Protein AF-A0AAP2UII9-F1 (afdb_monomer)

pLDDT: mean 87.66, std 12.67, range [49.91, 97.94]

Foldseek 3Di:
DVVVVVVVVVVVVVVVVVVVVVVVVVPPPPPPDDDLQFWWWKDFDDKFQDACVLCVVPVVRNRAIDTFMDTNNATDADLARPDDDDHTDTDGHDDDPPQPQLVVLQQQAARHPNPDDCNDPPHQVCVVPPVPGPDDSSSVSNVCSRLSSNCSRPVRNSSPPD

Sequence (162 aa):
MKNKLSKLYKIFLAVGMVFSMCFNTLGMSVVNAYDPSVPKEFTRVKNIKYPEWWGRKIPSIASWSTYSCKYDGKWAFCLEAEKKTPASGKYPAQVIENNENVRKLLYYGFGGPAAYGEFAADADLKTAICPDDPLTNDDIKYLLTHIFLSGAYSGQWKGFDE

Solvent-accessible surface area (backbone atoms only — not comparable to full-atom values): 9507 Å² total; per-residue (Å²): 114,71,73,59,56,56,53,50,50,54,50,53,51,53,50,50,53,56,50,55,62,66,54,60,69,79,63,68,69,78,79,75,71,85,61,42,79,60,58,38,50,32,40,70,73,45,82,42,67,56,58,68,69,54,20,71,77,40,66,91,48,52,86,40,64,49,64,45,32,27,44,70,88,36,75,42,71,59,45,49,73,90,54,81,79,79,75,66,46,70,47,56,57,75,89,70,81,93,48,67,64,45,52,49,46,55,33,31,20,49,82,20,92,55,32,41,70,71,34,20,93,85,43,67,49,26,69,76,74,42,62,91,45,93,63,48,49,65,53,50,34,43,49,53,38,30,29,52,35,3,28,65,68,64,66,40,34,79,92,76,77,125

Structure (mmCIF, N/CA/C/O backbone):
data_AF-A0AAP2UII9-F1
#
_entry.id   AF-A0AAP2UII9-F1
#
loop_
_atom_site.group_PDB
_atom_site.id
_atom_site.type_symbol
_atom_site.label_atom_id
_atom_site.label_alt_id
_atom_site.label_comp_id
_atom_site.label_asym_id
_atom_site.label_entity_id
_atom_site.label_seq_id
_atom_site.pdbx_PDB_ins_code
_atom_site.Cartn_x
_atom_site.Cartn_y
_atom_site.Cartn_z
_atom_site.occupancy
_atom_site.B_iso_or_equiv
_atom_site.auth_seq_id
_atom_site.auth_comp_id
_atom_site.auth_asym_id
_atom_site.auth_atom_id
_atom_site.pdbx_PDB_model_num
ATOM 1 N N . MET A 1 1 ? -1.254 -36.176 61.502 1.00 54.97 1 MET A N 1
ATOM 2 C CA . MET A 1 1 ? -1.176 -34.730 61.159 1.00 54.97 1 MET A CA 1
ATOM 3 C C . MET A 1 1 ? -0.914 -34.445 59.674 1.00 54.97 1 MET A C 1
ATOM 5 O O . MET A 1 1 ? -1.564 -33.553 59.144 1.00 54.97 1 MET A O 1
ATOM 9 N N . LYS A 1 2 ? -0.063 -35.212 58.970 1.00 55.62 2 LYS A N 1
ATOM 10 C CA . LYS A 1 2 ? 0.297 -34.989 57.548 1.00 55.62 2 LYS A CA 1
ATOM 11 C C . LYS A 1 2 ? -0.896 -34.939 56.559 1.00 55.62 2 LYS A C 1
ATOM 13 O O . LYS A 1 2 ? -0.924 -34.069 55.698 1.00 55.62 2 LYS A O 1
ATOM 18 N N . ASN A 1 3 ? -1.926 -35.777 56.741 1.00 62.56 3 ASN A N 1
ATOM 19 C CA . ASN A 1 3 ? -3.106 -35.813 55.849 1.00 62.56 3 ASN A CA 1
ATOM 20 C C . ASN A 1 3 ? -4.077 -34.627 56.001 1.00 62.56 3 ASN A C 1
ATOM 22 O O . ASN A 1 3 ? -4.796 -34.306 55.059 1.00 62.56 3 ASN A O 1
ATOM 26 N N . LYS A 1 4 ? -4.126 -33.973 57.171 1.00 61.44 4 LYS A N 1
ATOM 27 C CA . LYS A 1 4 ? -4.960 -32.770 57.360 1.00 61.44 4 LYS A CA 1
ATOM 28 C C . LYS A 1 4 ? -4.282 -31.536 56.755 1.00 61.44 4 LYS A C 1
ATOM 30 O O . LYS A 1 4 ? -4.960 -30.716 56.146 1.00 61.44 4 LYS A O 1
ATOM 35 N N . LEU A 1 5 ? -2.952 -31.464 56.851 1.00 68.12 5 LEU A N 1
ATOM 36 C CA . LEU A 1 5 ? -2.138 -30.380 56.295 1.00 68.12 5 LEU A CA 1
ATOM 37 C C . LEU A 1 5 ? -2.186 -30.354 54.756 1.00 68.12 5 LEU A C 1
ATOM 39 O O . LEU A 1 5 ? -2.380 -29.300 54.159 1.00 68.12 5 LEU A O 1
ATOM 43 N N . SER A 1 6 ? -2.097 -31.523 54.110 1.00 70.44 6 SER A N 1
ATOM 44 C CA . SER A 1 6 ? -2.194 -31.633 52.646 1.00 70.44 6 SER A CA 1
ATOM 45 C C . SER A 1 6 ? -3.594 -31.311 52.113 1.00 70.44 6 SER A C 1
ATOM 47 O O . SER A 1 6 ? -3.729 -30.776 51.014 1.00 70.44 6 SER A O 1
ATOM 49 N N . LYS A 1 7 ? -4.645 -31.596 52.894 1.00 73.94 7 LYS A N 1
ATOM 50 C CA . LYS A 1 7 ? -6.029 -31.235 52.555 1.00 73.94 7 LYS A CA 1
ATOM 51 C C . LYS A 1 7 ? -6.260 -29.724 52.671 1.00 73.94 7 LYS A C 1
ATOM 53 O O . LYS A 1 7 ? -6.891 -29.153 51.789 1.00 73.94 7 LYS A O 1
ATOM 58 N N . LEU A 1 8 ? -5.689 -29.081 53.695 1.00 82.62 8 LEU A N 1
ATOM 59 C CA . LEU A 1 8 ? -5.713 -27.622 53.851 1.00 82.62 8 LEU A CA 1
ATOM 60 C C . LEU A 1 8 ? -4.987 -26.908 52.703 1.00 82.62 8 LEU A C 1
ATOM 62 O O . LEU A 1 8 ? -5.520 -25.955 52.147 1.00 82.62 8 LEU A O 1
ATOM 66 N N . TYR A 1 9 ? -3.811 -27.407 52.307 1.00 82.38 9 TYR A N 1
ATOM 67 C CA . TYR A 1 9 ? -3.045 -26.856 51.186 1.00 82.38 9 TYR A CA 1
ATOM 68 C C . TYR A 1 9 ? -3.840 -26.883 49.874 1.00 82.38 9 TYR A C 1
ATOM 70 O O . TYR A 1 9 ? -3.897 -25.879 49.173 1.00 82.38 9 TYR A O 1
ATOM 78 N N . LYS A 1 10 ? -4.527 -27.995 49.571 1.00 82.00 10 LYS A N 1
ATOM 79 C CA . LYS A 1 10 ? -5.374 -28.112 48.370 1.00 82.00 10 LYS A CA 1
ATOM 80 C C . LYS A 1 10 ? -6.533 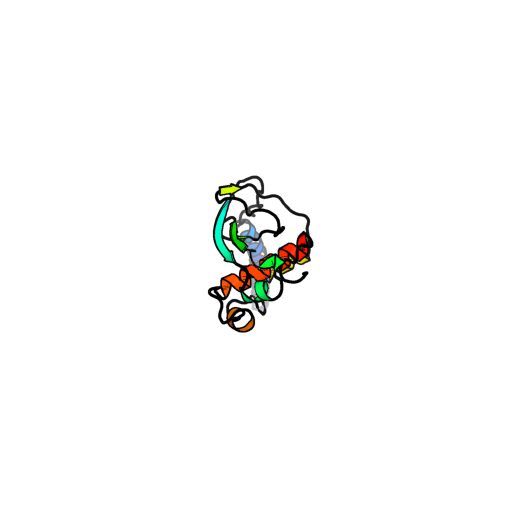-27.111 48.362 1.00 82.00 10 LYS A C 1
ATOM 82 O O . LYS A 1 10 ? -6.837 -26.555 47.313 1.00 82.00 10 LYS A O 1
ATOM 87 N N . ILE A 1 11 ? -7.154 -26.869 49.519 1.00 85.62 11 ILE A N 1
ATOM 88 C CA . ILE A 1 11 ? -8.224 -25.870 49.659 1.00 85.62 11 ILE A CA 1
ATOM 89 C C . ILE A 1 11 ? -7.664 -24.465 49.423 1.00 85.62 11 ILE A C 1
ATOM 91 O O . ILE A 1 11 ? -8.246 -23.696 48.667 1.00 85.62 11 ILE A O 1
ATOM 95 N N . PHE A 1 12 ? -6.508 -24.151 50.009 1.00 84.88 12 PHE A N 1
ATOM 96 C CA . PHE A 1 12 ? -5.867 -22.848 49.839 1.00 84.88 12 PHE A CA 1
ATOM 97 C C . PHE A 1 12 ? -5.478 -22.581 48.377 1.00 84.88 12 PHE A C 1
ATOM 99 O O . PHE A 1 12 ? -5.675 -21.480 47.871 1.00 84.88 12 PHE A O 1
ATOM 106 N N . LEU A 1 13 ? -4.998 -23.609 47.673 1.00 85.44 13 LEU A N 1
ATOM 107 C CA . LEU A 1 13 ? -4.650 -23.542 46.253 1.00 85.44 13 LEU A CA 1
ATOM 108 C C . LEU A 1 13 ? -5.889 -23.302 45.377 1.00 85.44 13 LEU A C 1
ATOM 110 O O . LEU A 1 13 ? -5.864 -22.435 44.508 1.00 85.44 13 LEU A O 1
ATOM 114 N N . ALA A 1 14 ? -6.989 -24.011 45.648 1.00 83.50 14 ALA A N 1
ATOM 115 C CA . ALA A 1 14 ? -8.251 -23.824 44.934 1.00 83.50 14 ALA A CA 1
ATOM 116 C C . ALA A 1 14 ? -8.835 -22.417 45.153 1.00 83.50 14 ALA A C 1
ATOM 118 O O . ALA A 1 14 ? -9.240 -21.764 44.194 1.00 83.50 14 ALA A O 1
ATOM 119 N N . VAL A 1 15 ? -8.816 -21.917 46.393 1.00 83.62 15 VAL A N 1
ATOM 120 C CA . VAL A 1 15 ? -9.261 -20.550 46.710 1.00 83.62 15 VAL A CA 1
ATOM 121 C C . VAL A 1 15 ? -8.354 -19.513 46.045 1.00 83.62 15 VAL A C 1
ATOM 123 O O . VAL A 1 15 ? -8.864 -18.554 45.478 1.00 83.62 15 VAL A O 1
ATOM 126 N N . GLY A 1 16 ? -7.034 -19.725 46.028 1.00 83.00 16 GLY A N 1
ATOM 127 C CA . GLY A 1 16 ? -6.085 -18.848 45.338 1.00 83.00 16 GLY A CA 1
ATOM 128 C C . GLY A 1 16 ? -6.321 -18.764 43.826 1.00 83.00 16 GLY A C 1
ATOM 129 O O . GLY A 1 16 ? -6.258 -17.674 43.263 1.00 83.00 16 GLY A O 1
ATOM 130 N N . MET A 1 17 ? -6.663 -19.881 43.171 1.00 83.31 17 MET A N 1
ATOM 131 C CA . MET A 1 17 ? -7.013 -19.882 41.744 1.00 83.31 17 MET A CA 1
ATOM 132 C C . MET A 1 17 ? -8.315 -19.123 41.460 1.00 83.31 17 MET A C 1
ATOM 134 O O . MET A 1 17 ? -8.361 -18.315 40.535 1.00 83.31 17 MET A O 1
ATOM 138 N N . VAL A 1 18 ? -9.362 -19.338 42.266 1.00 77.75 18 VAL A N 1
ATOM 139 C CA . VAL A 1 18 ? -10.646 -18.629 42.111 1.00 77.75 18 VAL A CA 1
ATOM 140 C C . VAL A 1 18 ? -10.472 -17.134 42.377 1.00 77.75 18 VAL A C 1
ATOM 142 O O . VAL A 1 18 ? -10.959 -16.307 41.611 1.00 77.75 18 VAL A O 1
ATOM 145 N N . PHE A 1 19 ? -9.707 -16.776 43.410 1.00 73.12 19 PHE A N 1
ATOM 146 C CA . PHE A 1 19 ? -9.400 -15.384 43.725 1.00 73.12 19 PHE A CA 1
ATOM 147 C C . PHE A 1 19 ? -8.577 -14.732 42.605 1.00 73.12 19 PHE A C 1
ATOM 149 O O . PHE A 1 19 ? -8.884 -13.615 42.212 1.00 73.12 19 PHE A O 1
ATOM 156 N N . SER A 1 20 ? -7.617 -15.441 41.997 1.00 72.31 20 SER A N 1
ATOM 157 C CA . SER A 1 20 ? -6.851 -14.946 40.841 1.00 72.31 20 SER A CA 1
ATOM 158 C C . SER A 1 20 ? -7.740 -14.597 39.640 1.00 72.31 20 SER A C 1
ATOM 160 O O . SER A 1 20 ? -7.493 -13.588 38.982 1.00 72.31 20 SER A O 1
ATOM 162 N N . MET A 1 21 ? -8.814 -15.354 39.389 1.00 65.06 21 MET A N 1
ATOM 163 C CA . MET A 1 21 ? -9.787 -15.019 38.341 1.00 65.06 21 MET A CA 1
ATOM 164 C C . MET A 1 21 ? -10.578 -13.741 38.661 1.00 65.06 21 MET A C 1
ATOM 166 O O . MET A 1 21 ? -10.843 -12.955 37.753 1.00 65.06 21 MET A O 1
ATOM 170 N N . CYS A 1 22 ? -10.883 -13.486 39.936 1.00 64.56 22 CYS A N 1
ATOM 171 C CA . CYS A 1 22 ? -11.595 -12.286 40.386 1.00 64.56 22 CYS A CA 1
ATOM 172 C C . CYS A 1 22 ? -10.763 -10.988 40.332 1.00 64.56 22 CYS A C 1
ATOM 174 O O . CYS A 1 22 ? -11.350 -9.913 40.399 1.00 64.56 22 CYS A O 1
ATOM 176 N N . PHE A 1 23 ? -9.429 -11.050 40.208 1.00 58.41 23 PHE A N 1
ATOM 177 C CA . PHE A 1 23 ? -8.582 -9.851 40.050 1.00 58.41 23 PHE A CA 1
ATOM 178 C C . PHE A 1 23 ? -8.377 -9.425 38.592 1.00 58.41 23 PHE A C 1
ATOM 180 O O . PHE A 1 23 ? -8.006 -8.277 38.347 1.00 58.41 23 PHE A O 1
ATOM 187 N N . ASN A 1 24 ? -8.675 -10.286 37.612 1.00 55.22 24 ASN A N 1
ATOM 188 C CA . ASN A 1 24 ? -8.589 -9.915 36.193 1.00 55.22 24 ASN A CA 1
ATOM 189 C C . ASN A 1 24 ? -9.662 -8.890 35.772 1.00 55.22 24 ASN A C 1
ATOM 191 O O . ASN A 1 24 ? -9.529 -8.255 34.731 1.00 55.22 24 ASN A O 1
ATOM 195 N N . THR A 1 25 ? -10.703 -8.675 36.581 1.00 51.66 25 THR A N 1
ATOM 196 C CA . THR A 1 25 ? -11.748 -7.662 36.349 1.00 51.66 25 THR A CA 1
ATOM 197 C C . THR A 1 25 ? -11.386 -6.259 36.840 1.00 51.66 25 THR A C 1
ATOM 199 O O . THR A 1 25 ? -12.078 -5.311 36.487 1.00 51.66 25 THR A O 1
ATOM 202 N N . LEU A 1 26 ? -10.306 -6.080 37.613 1.00 51.00 26 LEU A N 1
ATOM 203 C CA . LEU A 1 26 ? -9.837 -4.747 38.039 1.00 51.00 26 LEU A CA 1
ATOM 204 C C . LEU A 1 26 ? -8.903 -4.085 37.016 1.00 51.00 26 LEU A C 1
ATOM 206 O O . LEU A 1 26 ? -8.645 -2.888 37.093 1.00 51.00 26 LEU A O 1
ATOM 210 N N . GLY A 1 27 ? -8.434 -4.859 36.039 1.00 49.91 27 GLY A N 1
ATOM 211 C CA . GLY A 1 27 ? -7.693 -4.391 34.876 1.00 49.91 27 GLY A CA 1
ATOM 212 C C . GLY A 1 27 ? -8.530 -4.508 33.612 1.00 49.91 27 GLY A C 1
ATOM 213 O O . GLY A 1 27 ? -8.037 -5.049 32.628 1.00 49.91 27 GLY A O 1
ATOM 214 N N . MET A 1 28 ? -9.791 -4.048 33.633 1.00 50.09 28 MET A N 1
ATOM 215 C CA . MET A 1 28 ? -10.532 -3.817 32.392 1.00 50.09 28 MET A CA 1
ATOM 216 C C . MET A 1 28 ? -9.719 -2.829 31.553 1.00 50.09 28 MET A C 1
ATOM 218 O O . MET A 1 28 ? -9.819 -1.614 31.718 1.00 50.09 28 MET A O 1
ATOM 222 N N . SER A 1 29 ? -8.885 -3.349 30.656 1.00 52.97 29 SER A N 1
ATOM 223 C CA . SER A 1 29 ? -8.461 -2.609 29.487 1.00 52.97 29 SER A CA 1
ATOM 224 C C . SER A 1 29 ? -9.755 -2.190 28.812 1.00 52.97 29 SER A C 1
ATOM 226 O O . SER A 1 29 ? -10.548 -3.023 28.376 1.00 52.97 29 SER A O 1
ATOM 228 N N . VAL A 1 30 ? -10.025 -0.888 28.833 1.00 51.25 30 VAL A N 1
ATOM 229 C CA . VAL A 1 30 ? -11.122 -0.306 28.074 1.00 51.25 30 VAL A CA 1
ATOM 230 C C . VAL A 1 30 ? -10.922 -0.804 26.649 1.00 51.25 30 VAL A C 1
ATOM 232 O O . VAL A 1 30 ? -9.953 -0.428 25.987 1.00 51.25 30 VAL A O 1
ATOM 235 N N . VAL A 1 31 ? -11.773 -1.728 26.204 1.00 51.62 31 VAL A N 1
ATOM 236 C CA . VAL A 1 31 ? -11.842 -2.121 24.801 1.00 51.62 31 VAL A CA 1
ATOM 237 C C . VAL A 1 31 ? -12.342 -0.878 24.088 1.00 51.62 31 VAL A C 1
ATOM 239 O O . VAL A 1 31 ? -13.539 -0.6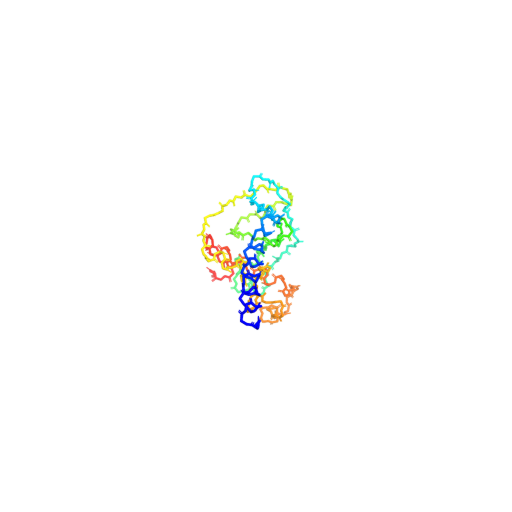10 24.044 1.00 51.62 31 VAL A O 1
ATOM 242 N N . ASN A 1 32 ? -11.404 -0.048 23.633 1.00 59.75 32 ASN A N 1
ATOM 243 C CA . ASN A 1 32 ? -11.709 1.110 22.814 1.00 59.75 32 ASN A CA 1
ATOM 244 C C . ASN A 1 32 ? -12.269 0.561 21.504 1.00 59.75 32 ASN A C 1
ATOM 246 O O . ASN A 1 32 ? -11.521 0.109 20.636 1.00 59.75 32 ASN A O 1
ATOM 250 N N . ALA A 1 33 ? -13.597 0.531 21.401 1.00 59.38 33 ALA A N 1
ATOM 251 C CA . ALA A 1 33 ? -14.263 0.264 20.144 1.00 59.38 33 ALA A CA 1
ATOM 252 C C . ALA A 1 33 ? -13.784 1.323 19.147 1.00 59.38 33 ALA A C 1
ATOM 254 O O . ALA A 1 33 ? -13.763 2.516 19.453 1.00 59.38 33 ALA A O 1
ATOM 255 N N . TYR A 1 34 ? -13.331 0.880 17.978 1.00 76.19 34 TYR A N 1
ATOM 256 C CA . TYR A 1 34 ? -12.931 1.796 16.924 1.00 76.19 34 TYR A CA 1
ATOM 257 C C . TYR A 1 34 ? -14.158 2.610 16.498 1.00 76.19 34 TYR A C 1
ATOM 259 O O . TYR A 1 34 ? -15.095 2.044 15.940 1.00 76.19 34 TYR A O 1
ATOM 267 N N . ASP A 1 35 ? -14.164 3.912 16.794 1.00 82.81 35 ASP A N 1
ATOM 268 C CA . ASP A 1 35 ? -15.222 4.828 16.369 1.00 82.81 35 ASP A CA 1
ATOM 269 C C . ASP A 1 35 ? -14.884 5.383 14.973 1.00 82.81 35 ASP A C 1
ATOM 271 O O . ASP A 1 35 ? -13.975 6.215 14.852 1.00 82.81 35 ASP A O 1
ATOM 275 N N . PRO A 1 36 ? -15.584 4.937 13.912 1.00 82.50 36 PRO A N 1
ATOM 276 C CA . PRO A 1 36 ? -15.303 5.370 12.548 1.00 82.50 36 PRO A CA 1
ATOM 277 C C . PRO A 1 36 ? -15.691 6.836 12.303 1.00 82.50 36 PRO A C 1
ATOM 279 O O . PRO A 1 36 ? -15.216 7.438 11.339 1.00 82.50 36 PRO A O 1
ATOM 282 N N . SER A 1 37 ? -16.526 7.431 13.164 1.00 87.25 37 SER A N 1
ATOM 283 C CA . SER A 1 37 ? -16.996 8.808 12.999 1.00 87.25 37 SER A CA 1
ATOM 284 C C . SER A 1 37 ? -15.945 9.852 13.379 1.00 87.25 37 SER A C 1
ATOM 286 O O . SER A 1 37 ? -15.994 10.974 12.877 1.00 87.25 37 SER A O 1
ATOM 288 N N . VAL A 1 38 ? -14.967 9.487 14.217 1.00 91.19 38 VAL A N 1
ATOM 289 C CA . VAL A 1 38 ? -13.901 10.390 14.666 1.00 91.19 38 VAL A CA 1
ATOM 290 C C . VAL A 1 38 ? -12.842 10.522 13.569 1.00 91.19 38 VAL A C 1
ATOM 292 O O . VAL A 1 38 ? -12.119 9.555 13.310 1.00 91.19 38 VAL A O 1
ATOM 295 N N . PRO A 1 39 ? -12.661 11.711 12.960 1.00 94.50 39 PRO A N 1
ATOM 296 C CA . PRO A 1 39 ? -11.674 11.882 11.906 1.00 94.50 39 PRO A CA 1
ATOM 297 C C . PRO A 1 39 ? -10.253 11.629 12.411 1.00 94.50 39 PRO A C 1
ATOM 299 O O . PRO A 1 39 ? -9.827 12.204 13.418 1.00 94.50 39 PRO A O 1
ATOM 302 N N . LYS A 1 40 ? -9.497 10.802 11.686 1.00 95.31 40 LYS A N 1
ATOM 303 C CA . LYS A 1 40 ? -8.077 10.539 11.959 1.00 95.31 40 LYS A CA 1
ATOM 304 C C . LYS A 1 40 ? -7.202 11.124 10.869 1.00 95.31 40 LYS A C 1
ATOM 306 O O . LYS A 1 40 ? -7.666 11.428 9.771 1.00 95.31 40 LYS A O 1
ATOM 311 N N . GLU A 1 41 ? -5.933 11.301 11.206 1.00 97.31 41 GLU A N 1
ATOM 312 C CA . GLU A 1 41 ? -4.937 11.833 10.288 1.00 97.31 41 GLU A CA 1
ATOM 313 C C . GLU A 1 41 ? -4.703 10.874 9.119 1.00 97.31 41 GLU A C 1
ATOM 315 O O . GLU A 1 41 ? -4.425 9.693 9.319 1.00 97.31 41 GLU A O 1
ATOM 320 N N . PHE A 1 42 ? -4.799 11.411 7.909 1.00 97.56 42 PHE A N 1
ATOM 321 C CA . PHE A 1 42 ? -4.395 10.786 6.665 1.00 97.56 42 PHE A CA 1
ATOM 322 C C . PHE A 1 42 ? -3.239 11.582 6.067 1.00 97.56 42 PHE A C 1
ATOM 324 O O . PHE A 1 42 ? -3.357 12.792 5.856 1.00 97.56 42 PHE A O 1
ATOM 331 N N . THR A 1 43 ? -2.156 10.892 5.729 1.00 97.94 43 THR A N 1
ATOM 332 C CA . THR A 1 43 ? -0.929 11.525 5.247 1.00 97.94 43 THR A CA 1
ATOM 333 C C . THR A 1 43 ? -0.420 10.806 4.010 1.00 97.94 43 THR A C 1
ATOM 335 O O . THR A 1 43 ? -0.161 9.601 4.042 1.00 97.94 43 THR A O 1
ATOM 338 N N . ARG A 1 44 ? -0.230 11.556 2.919 1.00 97.50 44 ARG A N 1
ATOM 339 C CA . ARG A 1 44 ? 0.572 11.106 1.775 1.00 97.50 44 ARG A CA 1
ATOM 340 C C . ARG A 1 44 ? 2.047 11.137 2.162 1.00 97.50 44 ARG A C 1
ATOM 342 O O . ARG A 1 44 ? 2.555 12.179 2.564 1.00 97.50 44 ARG A O 1
ATOM 349 N N . VAL A 1 45 ? 2.721 10.005 2.023 1.00 96.94 45 VAL A N 1
ATOM 350 C CA . VAL A 1 45 ? 4.128 9.822 2.387 1.00 96.94 45 VAL A CA 1
ATOM 351 C C . VAL A 1 45 ? 5.025 10.079 1.180 1.00 96.94 45 VAL A C 1
ATOM 353 O O . VAL A 1 45 ? 5.891 10.947 1.236 1.00 96.94 45 VAL A O 1
ATOM 356 N N . LYS A 1 46 ? 4.818 9.357 0.074 1.00 97.00 46 LYS A N 1
ATOM 357 C CA . LYS A 1 46 ? 5.680 9.449 -1.112 1.00 97.00 46 LYS A CA 1
ATOM 358 C C . LYS A 1 46 ? 4.906 9.134 -2.386 1.00 97.00 46 LYS A C 1
ATOM 360 O O . LYS A 1 46 ? 4.066 8.242 -2.384 1.00 97.00 46 LYS A O 1
ATOM 365 N N . ASN A 1 47 ? 5.195 9.843 -3.478 1.00 96.69 47 ASN A N 1
ATOM 366 C CA . ASN A 1 47 ? 4.730 9.438 -4.805 1.00 96.69 47 ASN A CA 1
ATOM 367 C C . ASN A 1 47 ? 5.646 8.336 -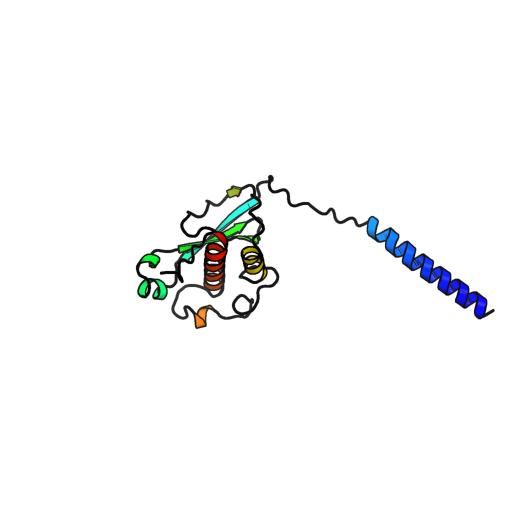5.354 1.00 96.69 47 ASN A C 1
ATOM 369 O O . ASN A 1 47 ? 6.861 8.511 -5.423 1.00 96.69 47 ASN A O 1
ATOM 373 N N . ILE A 1 48 ? 5.046 7.211 -5.719 1.00 96.00 48 ILE A N 1
ATOM 374 C CA . ILE A 1 48 ? 5.696 6.012 -6.235 1.00 96.00 48 ILE A CA 1
ATOM 375 C C . ILE A 1 48 ? 5.269 5.868 -7.692 1.00 96.00 48 ILE A C 1
ATOM 377 O O . ILE A 1 48 ? 4.106 5.575 -7.976 1.00 96.00 48 ILE A O 1
ATOM 381 N N . LYS A 1 49 ? 6.200 6.106 -8.618 1.00 94.94 49 LYS A N 1
ATOM 382 C CA . LYS A 1 49 ? 6.001 5.790 -10.037 1.00 94.94 49 LYS A CA 1
ATOM 383 C C . LYS A 1 49 ? 6.131 4.290 -10.257 1.00 94.94 49 LYS A C 1
ATOM 385 O O . LYS A 1 49 ? 6.854 3.623 -9.521 1.00 94.94 49 LYS A O 1
ATOM 390 N N . TYR A 1 50 ? 5.418 3.773 -11.249 1.00 93.69 50 TYR A N 1
ATOM 391 C CA . TYR A 1 50 ? 5.551 2.372 -11.631 1.00 93.69 50 TYR A CA 1
ATOM 392 C C . TYR A 1 50 ? 6.944 2.139 -12.242 1.00 93.69 50 TYR A C 1
ATOM 394 O O . TYR A 1 50 ? 7.474 3.070 -12.859 1.00 93.69 50 TYR A O 1
ATOM 402 N N . PRO A 1 51 ? 7.539 0.938 -12.084 1.00 92.44 51 PRO A N 1
ATOM 403 C CA . PRO A 1 51 ? 8.867 0.656 -12.614 1.00 92.44 51 PRO A CA 1
ATOM 404 C C . PRO A 1 51 ? 8.960 0.949 -14.110 1.00 92.44 51 PRO A C 1
ATOM 406 O O . PRO A 1 51 ? 8.073 0.568 -14.879 1.00 92.44 51 PRO A O 1
ATOM 409 N N . GLU A 1 52 ? 10.053 1.564 -14.561 1.00 90.44 52 GLU A N 1
ATOM 410 C CA . GLU A 1 52 ? 10.162 2.000 -15.964 1.00 90.44 52 GLU A CA 1
ATOM 411 C C . GLU A 1 52 ? 10.022 0.837 -16.958 1.00 90.44 52 GLU A C 1
ATOM 413 O O . GLU A 1 52 ? 9.463 0.973 -18.050 1.00 90.44 52 GLU A O 1
ATOM 418 N N . TRP A 1 53 ? 10.501 -0.351 -16.584 1.00 89.25 53 TRP A N 1
ATOM 419 C CA . TRP A 1 53 ? 10.387 -1.531 -17.433 1.00 89.25 53 TRP A CA 1
ATOM 420 C C . TRP A 1 53 ? 8.951 -2.055 -17.569 1.00 89.25 53 TRP A C 1
ATOM 422 O O . TRP A 1 53 ? 8.657 -2.662 -18.599 1.00 89.25 53 TRP A O 1
ATOM 432 N N . TRP A 1 54 ? 8.058 -1.798 -16.604 1.00 90.50 54 TRP A N 1
ATOM 433 C CA . TRP A 1 54 ? 6.625 -2.085 -16.753 1.00 90.50 54 TRP A CA 1
ATOM 434 C C . TRP A 1 54 ? 6.028 -1.204 -17.836 1.00 90.50 54 TRP A C 1
ATOM 436 O O . TRP A 1 54 ? 5.428 -1.725 -18.768 1.00 90.50 54 TRP A O 1
ATOM 446 N N . GLY A 1 55 ? 6.300 0.103 -17.787 1.00 87.56 55 GLY A N 1
ATOM 447 C CA . GLY A 1 55 ? 5.856 1.047 -18.814 1.00 87.56 55 GLY A CA 1
ATOM 448 C C . GLY A 1 55 ? 6.374 0.715 -20.218 1.00 87.56 55 GLY A C 1
ATOM 449 O O . GLY A 1 55 ? 5.674 0.931 -21.201 1.00 87.56 55 GLY A O 1
ATOM 450 N N . ARG A 1 56 ? 7.578 0.133 -20.334 1.00 89.00 56 ARG A N 1
ATOM 451 C CA . ARG A 1 56 ? 8.103 -0.354 -21.626 1.00 89.00 56 ARG A CA 1
ATOM 452 C C . ARG A 1 56 ? 7.360 -1.580 -22.161 1.00 89.00 56 ARG A C 1
ATOM 454 O O . ARG A 1 56 ? 7.282 -1.738 -23.375 1.00 89.00 56 ARG A O 1
ATOM 461 N N . LYS A 1 57 ? 6.860 -2.456 -21.284 1.00 87.44 57 LYS A N 1
ATOM 462 C CA . LYS A 1 57 ? 6.100 -3.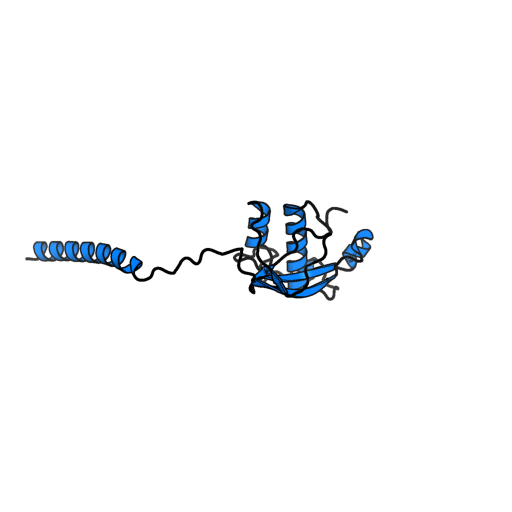656 -21.678 1.00 87.44 57 LYS A CA 1
ATOM 463 C C . LYS A 1 57 ? 4.623 -3.359 -21.907 1.00 87.44 57 LYS A C 1
ATOM 465 O O . LYS A 1 57 ? 4.029 -3.932 -22.810 1.00 87.44 57 LYS A O 1
ATOM 470 N N . ILE A 1 58 ? 4.070 -2.458 -21.105 1.00 87.62 58 ILE A N 1
ATOM 471 C CA . ILE A 1 58 ? 2.664 -2.076 -21.087 1.00 87.62 58 ILE A CA 1
ATOM 472 C C . ILE A 1 58 ? 2.611 -0.540 -21.199 1.00 87.62 58 ILE A C 1
ATOM 474 O O . ILE A 1 58 ? 2.658 0.171 -20.190 1.00 87.62 58 ILE A O 1
ATOM 478 N N . PRO A 1 59 ? 2.564 0.013 -22.425 1.00 86.38 59 PRO A N 1
ATOM 479 C CA . PRO A 1 59 ? 2.664 1.459 -22.640 1.00 86.38 59 PRO A CA 1
ATOM 480 C C . PRO A 1 59 ? 1.568 2.283 -21.951 1.00 86.38 59 PRO A C 1
ATOM 482 O O . PRO A 1 59 ? 1.814 3.422 -21.554 1.00 86.38 59 PRO A O 1
ATOM 485 N N . SER A 1 60 ? 0.374 1.716 -21.767 1.00 86.81 60 SER A N 1
ATOM 486 C CA . SER A 1 60 ? -0.769 2.347 -21.090 1.00 86.81 60 SER A CA 1
ATOM 487 C C . SER A 1 60 ? -0.519 2.661 -19.614 1.00 86.81 60 SER A C 1
ATOM 489 O O . SER A 1 60 ? -1.133 3.597 -19.094 1.00 86.81 60 SER A O 1
ATOM 491 N N . ILE A 1 61 ? 0.421 1.963 -18.958 1.00 85.75 61 ILE A N 1
ATOM 492 C CA . ILE A 1 61 ? 0.802 2.227 -17.561 1.00 85.75 61 ILE A CA 1
ATOM 493 C C . ILE A 1 61 ? 2.084 3.043 -17.394 1.00 85.75 61 ILE A C 1
ATOM 495 O O . ILE A 1 61 ? 2.492 3.320 -16.269 1.00 85.75 61 ILE A O 1
ATOM 499 N N . ALA A 1 62 ? 2.722 3.492 -18.477 1.00 88.00 62 ALA A N 1
ATOM 500 C CA . ALA A 1 62 ? 4.005 4.196 -18.389 1.00 88.00 62 ALA A CA 1
ATOM 501 C C . ALA A 1 62 ? 3.945 5.496 -17.560 1.00 88.00 62 ALA A C 1
ATOM 503 O O . ALA A 1 62 ? 4.933 5.891 -16.944 1.00 88.00 62 ALA A O 1
ATOM 504 N N . SER A 1 63 ? 2.786 6.160 -17.519 1.00 89.31 63 SER A N 1
ATOM 505 C CA . SER A 1 63 ? 2.567 7.377 -16.726 1.00 89.31 63 SER A CA 1
ATOM 506 C C . SER A 1 63 ? 1.955 7.122 -15.347 1.00 89.31 63 SER A C 1
ATOM 508 O O . SER A 1 63 ? 1.602 8.078 -14.652 1.00 89.31 63 SER A O 1
ATOM 510 N N . TRP A 1 64 ? 1.765 5.862 -14.954 1.00 91.62 64 TRP A N 1
ATOM 511 C CA . TRP A 1 64 ? 1.066 5.533 -13.720 1.00 91.62 64 TRP A CA 1
ATOM 512 C C . TRP A 1 64 ? 1.945 5.738 -12.491 1.00 91.62 64 TRP A C 1
ATOM 514 O O . TRP A 1 64 ? 3.159 5.517 -12.478 1.00 91.62 64 TRP A O 1
ATOM 524 N N . SER A 1 65 ? 1.300 6.196 -11.425 1.00 93.88 65 SER A N 1
ATOM 525 C CA . SER A 1 65 ? 1.910 6.346 -10.113 1.00 93.88 65 SER A CA 1
ATOM 526 C C . SER A 1 65 ? 0.842 6.228 -9.038 1.00 93.88 65 SER A C 1
ATOM 528 O O . SER A 1 65 ? -0.337 6.472 -9.288 1.00 93.88 65 SER A O 1
ATOM 530 N N . THR A 1 66 ? 1.268 5.896 -7.829 1.00 95.19 66 THR A N 1
ATOM 531 C CA . THR A 1 66 ? 0.425 5.905 -6.635 1.00 95.19 66 THR A CA 1
ATOM 532 C C . THR A 1 66 ? 1.092 6.733 -5.542 1.00 95.19 66 THR A C 1
ATOM 534 O O . THR A 1 66 ? 2.279 7.050 -5.620 1.00 95.19 66 THR A O 1
ATOM 537 N N . TYR A 1 67 ? 0.344 7.123 -4.517 1.00 97.12 67 TYR A N 1
ATOM 538 C CA . TYR A 1 67 ? 0.931 7.685 -3.305 1.00 97.12 67 TYR A CA 1
ATOM 539 C C . TYR A 1 67 ? 0.936 6.625 -2.217 1.00 97.12 67 TYR A C 1
ATOM 541 O O . TYR A 1 67 ? -0.117 6.082 -1.887 1.00 97.12 67 TYR A O 1
ATOM 549 N N . SER A 1 68 ? 2.093 6.392 -1.600 1.00 97.50 68 SER A N 1
ATOM 550 C CA . SER A 1 68 ? 2.108 5.694 -0.325 1.00 97.50 68 SER A CA 1
ATOM 551 C C . SER A 1 68 ? 1.463 6.555 0.747 1.00 97.50 68 SER A C 1
ATOM 553 O O . SER A 1 68 ? 1.691 7.765 0.809 1.00 97.50 68 SER A O 1
ATOM 555 N N . CYS A 1 69 ? 0.602 5.946 1.557 1.00 97.75 69 CYS A N 1
ATOM 556 C CA . CYS A 1 69 ? -0.262 6.667 2.483 1.00 97.75 69 CYS A CA 1
ATOM 557 C C . CYS A 1 69 ? -0.223 6.053 3.878 1.00 97.75 69 CYS A C 1
ATOM 559 O O . CYS A 1 69 ? 0.003 4.854 4.044 1.00 97.75 69 CYS A O 1
ATOM 561 N N . LYS A 1 70 ? -0.504 6.879 4.886 1.00 97.56 70 LYS A N 1
ATOM 562 C CA . LYS A 1 70 ? -0.794 6.428 6.244 1.00 97.56 70 LYS A CA 1
ATOM 563 C C . LYS A 1 70 ? -2.124 6.983 6.728 1.00 97.56 70 LYS A C 1
ATOM 565 O O . LYS A 1 70 ? -2.459 8.119 6.412 1.00 97.56 70 LYS A O 1
ATOM 570 N N . TYR A 1 71 ? -2.845 6.190 7.509 1.00 95.94 71 TYR A N 1
ATOM 571 C CA . TYR A 1 71 ? -4.042 6.592 8.234 1.00 95.94 71 TYR A CA 1
ATOM 572 C C . TYR A 1 71 ? -3.865 6.227 9.708 1.00 95.94 71 TYR A C 1
ATOM 574 O O . TYR A 1 71 ? -3.583 5.072 10.028 1.00 95.94 71 TYR A O 1
ATOM 582 N N . ASP A 1 72 ? -3.970 7.211 10.603 1.00 95.25 72 ASP A N 1
ATOM 583 C CA . ASP A 1 72 ? -3.742 7.030 12.046 1.00 95.25 72 ASP A CA 1
ATOM 584 C C . ASP A 1 72 ? -2.383 6.355 12.346 1.00 95.25 72 ASP A C 1
ATOM 586 O O . ASP A 1 72 ? -2.278 5.385 13.100 1.00 95.25 72 ASP A O 1
ATOM 590 N N . GLY A 1 73 ? -1.335 6.807 11.645 1.00 95.50 73 GLY A N 1
ATOM 591 C CA . GLY A 1 73 ? 0.035 6.288 11.753 1.00 95.50 73 GLY A CA 1
ATOM 592 C C . GLY A 1 73 ? 0.289 4.918 11.105 1.00 95.50 73 GLY A C 1
ATOM 593 O O . GLY A 1 73 ? 1.449 4.519 10.979 1.00 95.50 73 GLY A O 1
ATOM 594 N N . LYS A 1 74 ? -0.752 4.213 10.648 1.00 95.19 74 LYS A N 1
ATOM 595 C CA . LYS A 1 74 ? -0.659 2.883 10.021 1.00 95.19 74 LYS A CA 1
ATOM 596 C C . LYS A 1 74 ? -0.643 2.999 8.504 1.00 95.19 74 LYS A C 1
ATOM 598 O O . LYS A 1 74 ? -1.218 3.938 7.965 1.00 95.19 74 LYS A O 1
ATOM 603 N N . TRP A 1 75 ? -0.005 2.058 7.811 1.00 97.25 75 TRP A N 1
ATOM 604 C CA . TRP A 1 75 ? -0.023 2.027 6.347 1.00 97.25 75 TRP A CA 1
ATOM 605 C C . TRP A 1 75 ? -1.455 1.922 5.814 1.00 97.25 75 TRP A C 1
ATOM 607 O O . TRP A 1 75 ? -2.266 1.150 6.320 1.00 97.25 75 TRP A O 1
ATOM 617 N N . ALA A 1 76 ? -1.756 2.732 4.804 1.00 96.31 76 ALA A N 1
ATOM 618 C CA . ALA A 1 76 ? -3.044 2.793 4.133 1.00 96.31 76 ALA A CA 1
ATOM 619 C C . ALA A 1 76 ? -2.834 2.675 2.624 1.00 96.31 76 ALA A C 1
ATOM 621 O O . ALA A 1 76 ? -1.812 3.124 2.104 1.00 96.31 76 ALA A O 1
ATOM 622 N N . PHE A 1 77 ? -3.810 2.102 1.927 1.00 96.81 77 PHE A N 1
ATOM 623 C CA . PHE A 1 77 ? -3.728 1.789 0.503 1.00 96.81 77 PHE A CA 1
ATOM 624 C C . PHE A 1 77 ? -4.971 2.294 -0.217 1.00 96.81 77 PHE A C 1
ATOM 626 O O . PHE A 1 77 ? -6.082 2.204 0.307 1.00 96.81 77 PHE A O 1
ATOM 633 N N . CYS A 1 78 ? -4.794 2.804 -1.433 1.00 94.38 78 CYS A N 1
ATOM 634 C CA . CYS A 1 78 ? -5.922 3.011 -2.330 1.00 94.38 78 CYS A CA 1
ATOM 635 C C . CYS A 1 78 ? -6.453 1.639 -2.774 1.00 94.38 78 CYS A C 1
ATOM 637 O O . CYS A 1 78 ? -5.663 0.781 -3.162 1.00 94.38 78 CYS A O 1
ATOM 639 N N . LEU A 1 79 ? -7.774 1.453 -2.694 1.00 94.50 79 LEU A N 1
ATOM 640 C CA . LEU A 1 79 ? -8.481 0.238 -3.131 1.00 94.50 79 LEU A CA 1
ATOM 641 C C . LEU A 1 79 ? -9.020 0.346 -4.570 1.00 94.50 79 LEU A C 1
ATOM 643 O O . LEU A 1 79 ? -9.561 -0.611 -5.118 1.00 94.50 79 LEU A O 1
ATOM 647 N N . GLU A 1 80 ? -8.904 1.532 -5.162 1.00 93.81 80 GLU A N 1
ATOM 648 C CA . GLU A 1 80 ? -9.322 1.863 -6.522 1.00 93.81 80 GLU A CA 1
ATOM 649 C C . GLU A 1 80 ? -8.185 2.677 -7.148 1.00 93.81 80 GLU A C 1
ATOM 651 O O . GLU A 1 80 ? -8.055 3.876 -6.893 1.00 93.81 80 GLU A O 1
ATOM 656 N N . ALA A 1 81 ? -7.315 2.007 -7.903 1.00 92.00 81 ALA A N 1
ATOM 657 C CA . ALA A 1 81 ? -6.115 2.581 -8.507 1.00 92.00 81 ALA A CA 1
ATOM 658 C C . ALA A 1 81 ? -6.413 3.710 -9.514 1.00 92.00 81 ALA A C 1
ATOM 660 O O . ALA A 1 81 ? -5.606 4.622 -9.670 1.00 92.00 81 ALA A O 1
ATOM 661 N N . GLU A 1 82 ? -7.577 3.692 -10.167 1.00 91.75 82 GLU A N 1
ATOM 662 C CA . GLU A 1 82 ? -7.986 4.729 -11.128 1.00 91.75 82 GLU A CA 1
ATOM 663 C C . GLU A 1 82 ? -8.446 6.038 -10.465 1.00 91.75 82 GLU A C 1
ATOM 665 O O . GLU A 1 82 ? -8.533 7.085 -11.115 1.00 91.75 82 GLU A O 1
ATOM 670 N N . LYS A 1 83 ? -8.747 6.012 -9.161 1.00 92.94 83 LYS A N 1
ATOM 671 C CA . LYS A 1 83 ? -9.178 7.203 -8.427 1.00 92.94 83 LYS A CA 1
ATOM 672 C C . LYS A 1 83 ? -7.982 7.975 -7.885 1.00 92.94 83 LYS A C 1
ATOM 674 O O . LYS A 1 83 ? -6.964 7.428 -7.473 1.00 92.94 83 LYS A O 1
ATOM 679 N N . LYS A 1 84 ? -8.138 9.297 -7.814 1.00 92.06 84 LYS A N 1
ATOM 680 C CA . LYS A 1 84 ? -7.130 10.172 -7.208 1.00 92.06 84 LYS A CA 1
ATOM 681 C C . LYS A 1 84 ? -7.018 9.876 -5.713 1.00 92.06 84 LYS A C 1
ATOM 683 O O . LYS A 1 84 ? -8.020 9.928 -5.000 1.00 92.06 84 LYS A O 1
ATOM 688 N N . THR A 1 85 ? -5.796 9.662 -5.224 1.00 93.75 85 THR A N 1
ATOM 689 C CA . THR A 1 85 ? -5.521 9.609 -3.781 1.00 93.75 85 THR A CA 1
ATOM 690 C C . THR A 1 85 ? -6.069 10.875 -3.101 1.00 93.75 85 THR A C 1
ATOM 692 O O . THR A 1 85 ? -5.842 11.972 -3.620 1.00 93.75 85 THR A O 1
ATOM 695 N N . PRO A 1 86 ? -6.741 10.795 -1.940 1.00 93.75 86 PRO A N 1
ATOM 696 C CA . PRO A 1 86 ? -7.159 11.975 -1.174 1.00 93.75 86 PRO A CA 1
ATOM 697 C C . PRO A 1 86 ? -5.980 12.876 -0.790 1.00 93.75 86 PRO A C 1
ATOM 699 O O . PRO A 1 86 ? -4.844 12.408 -0.742 1.00 93.75 86 PRO A O 1
ATOM 702 N N . ALA A 1 87 ? -6.203 14.170 -0.550 1.00 95.88 87 ALA A N 1
ATOM 703 C CA . ALA A 1 87 ? -5.160 15.048 -0.004 1.00 95.88 87 ALA A CA 1
ATOM 704 C C . ALA A 1 87 ? -4.828 14.660 1.449 1.00 95.88 87 ALA A C 1
ATOM 706 O O . ALA A 1 87 ? -5.630 14.003 2.104 1.00 95.88 87 ALA A O 1
ATOM 707 N N . SER A 1 88 ? -3.661 15.058 1.966 1.00 96.81 88 SER A N 1
ATOM 708 C CA . SER A 1 88 ? -3.384 14.907 3.403 1.00 96.81 88 SER A CA 1
ATOM 709 C C . SER A 1 88 ? -4.376 15.745 4.220 1.00 96.81 88 SER A C 1
ATOM 711 O O . SER A 1 88 ? -4.710 16.864 3.828 1.00 96.81 88 SER A O 1
ATOM 713 N N . GLY A 1 89 ? -4.854 15.222 5.347 1.00 96.75 89 GLY A N 1
ATOM 714 C CA . GLY A 1 89 ? -5.906 15.863 6.135 1.00 96.75 89 GLY A CA 1
ATOM 715 C C . GLY A 1 89 ? -6.448 14.966 7.240 1.00 96.75 89 GLY A C 1
ATOM 716 O O . GLY A 1 89 ? -5.819 13.980 7.614 1.00 96.75 89 GLY A O 1
ATOM 717 N N . LYS A 1 90 ? -7.626 15.298 7.775 1.00 96.56 90 LYS A N 1
ATOM 718 C CA . LYS A 1 90 ? -8.342 14.443 8.729 1.00 96.56 90 LYS A CA 1
ATOM 719 C C . LYS A 1 90 ? -9.630 13.939 8.100 1.00 96.56 90 LYS A C 1
ATOM 721 O O . LYS A 1 90 ? -10.446 14.750 7.673 1.00 96.56 90 LYS A O 1
ATOM 726 N N . TYR A 1 91 ? -9.813 12.623 8.079 1.00 94.19 91 TYR A N 1
ATOM 727 C CA . TYR A 1 91 ? -10.970 11.988 7.449 1.00 94.19 91 TYR A CA 1
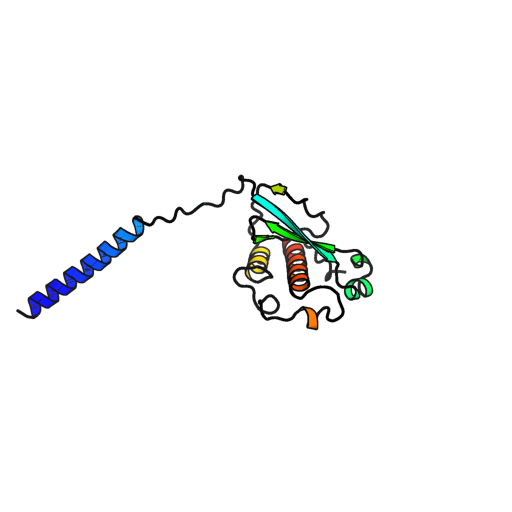ATOM 728 C C . TYR A 1 91 ? -11.628 10.990 8.405 1.00 94.19 91 TYR A C 1
ATOM 730 O O . TYR A 1 91 ? -10.907 10.249 9.089 1.00 94.19 91 TYR A O 1
ATOM 738 N N . PRO A 1 92 ? -12.972 10.952 8.474 1.00 93.81 92 PRO A N 1
ATOM 739 C CA . PRO A 1 92 ? -13.666 9.844 9.116 1.00 93.81 92 PRO A CA 1
ATOM 740 C C . PRO A 1 92 ? -13.406 8.558 8.327 1.00 93.81 92 PRO A C 1
ATOM 742 O O . PRO A 1 92 ? -13.093 8.598 7.133 1.00 93.81 92 PRO A O 1
ATOM 745 N N . ALA A 1 93 ? -13.523 7.420 8.994 1.00 90.19 93 ALA A N 1
ATOM 746 C CA . ALA A 1 93 ? -13.441 6.132 8.333 1.00 90.19 93 ALA A CA 1
ATOM 747 C C . ALA A 1 93 ? -14.830 5.665 7.904 1.00 90.19 93 ALA A C 1
ATOM 749 O O . ALA A 1 93 ? -15.841 5.964 8.535 1.00 90.19 93 ALA A O 1
ATOM 750 N N . GLN A 1 94 ? -14.861 4.870 6.842 1.00 88.75 94 GLN A N 1
ATOM 751 C CA . GLN A 1 94 ? -16.032 4.101 6.465 1.00 88.75 94 GLN A CA 1
ATOM 752 C C . GLN A 1 94 ? -15.676 2.623 6.550 1.00 88.75 94 GLN A C 1
ATOM 754 O O . GLN A 1 94 ? -14.633 2.193 6.057 1.00 88.75 94 GLN A O 1
ATOM 759 N N . VAL A 1 95 ? -16.552 1.847 7.182 1.00 87.44 95 VAL A N 1
ATOM 760 C CA . VAL A 1 95 ? -16.428 0.393 7.188 1.00 87.44 95 VAL A CA 1
ATOM 761 C C . VAL A 1 95 ? -16.811 -0.108 5.800 1.00 87.44 95 VAL A C 1
ATOM 763 O O . VAL A 1 95 ? -17.933 0.110 5.344 1.00 87.44 95 VAL A O 1
ATOM 766 N N . ILE A 1 96 ? -15.858 -0.739 5.122 1.00 87.94 96 ILE A N 1
ATOM 767 C CA . ILE A 1 96 ? -16.097 -1.440 3.860 1.00 87.94 96 ILE A CA 1
ATOM 768 C C . ILE A 1 96 ? -16.661 -2.838 4.130 1.00 87.94 96 ILE A C 1
ATOM 770 O O . ILE A 1 96 ? -16.564 -3.356 5.245 1.00 87.94 96 ILE A O 1
ATOM 774 N N . GLU A 1 97 ? -17.236 -3.457 3.101 1.00 88.50 97 GLU A N 1
ATOM 775 C CA . GLU A 1 97 ? -17.717 -4.835 3.186 1.00 88.50 97 GLU A CA 1
ATOM 776 C C . GLU A 1 97 ? -16.598 -5.794 3.622 1.00 88.50 97 GLU A C 1
ATOM 778 O O . GLU A 1 97 ? -15.425 -5.628 3.272 1.00 88.50 97 GLU A O 1
ATOM 783 N N . ASN A 1 98 ? -16.966 -6.815 4.400 1.00 87.88 98 ASN A N 1
ATOM 784 C CA . ASN A 1 98 ? -16.032 -7.828 4.873 1.00 87.88 98 ASN A CA 1
ATOM 785 C C . ASN A 1 98 ? -15.569 -8.731 3.716 1.00 87.88 98 ASN A C 1
ATOM 787 O O . ASN A 1 98 ? -16.097 -9.818 3.505 1.00 87.88 98 ASN A O 1
ATOM 791 N N . ASN A 1 99 ? -14.544 -8.278 2.999 1.00 92.94 99 ASN A N 1
ATOM 792 C CA . ASN A 1 99 ? -13.871 -9.023 1.944 1.00 92.94 99 ASN A CA 1
ATOM 793 C C . ASN A 1 99 ? -12.657 -9.773 2.525 1.00 92.94 99 ASN A C 1
ATOM 795 O O . AS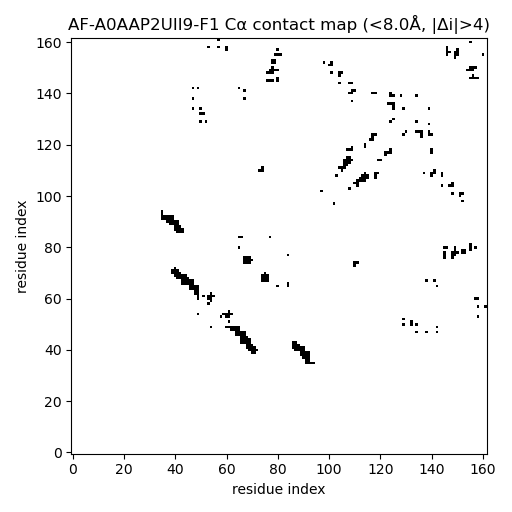N A 1 99 ? -11.692 -9.170 3.006 1.00 92.94 99 ASN A O 1
ATOM 799 N N . GLU A 1 100 ? -12.709 -11.107 2.492 1.00 95.38 100 GLU A N 1
ATOM 800 C CA . GLU A 1 100 ? -11.664 -11.972 3.048 1.00 95.38 100 GLU A CA 1
ATOM 801 C C . GLU A 1 100 ? -10.301 -11.761 2.370 1.00 95.38 100 GLU A C 1
ATOM 803 O O . GLU A 1 100 ? -9.275 -11.721 3.054 1.00 95.38 100 GLU A O 1
ATOM 808 N N . ASN A 1 101 ? -10.279 -11.568 1.049 1.00 94.81 101 ASN A N 1
ATOM 809 C CA . ASN A 1 101 ? -9.045 -11.366 0.290 1.00 94.81 101 ASN A CA 1
ATOM 810 C C . ASN A 1 101 ? -8.380 -10.041 0.668 1.00 94.81 101 ASN A C 1
ATOM 812 O O . ASN A 1 101 ? -7.183 -10.013 0.947 1.00 94.81 101 ASN A O 1
ATOM 816 N N . VAL A 1 102 ? -9.165 -8.964 0.773 1.00 96.00 102 VAL A N 1
ATOM 817 C CA . VAL A 1 102 ? -8.675 -7.653 1.230 1.00 96.00 102 VAL A CA 1
ATOM 818 C C . VAL A 1 102 ? -8.086 -7.759 2.635 1.00 96.00 102 VAL A C 1
ATOM 820 O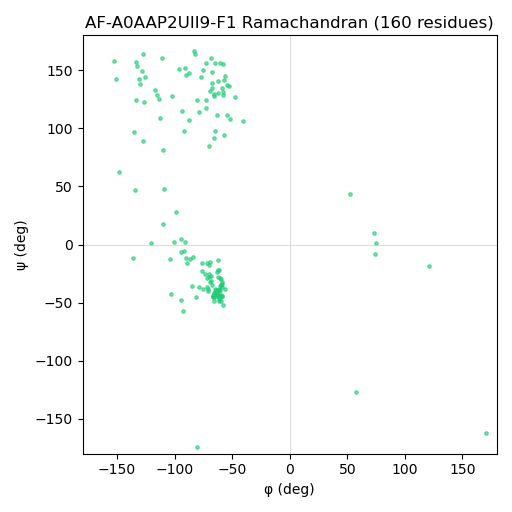 O . VAL A 1 102 ? -6.990 -7.264 2.887 1.00 96.00 102 VAL A O 1
ATOM 823 N N . ARG A 1 103 ? -8.760 -8.463 3.551 1.00 94.81 103 ARG A N 1
ATOM 824 C CA . ARG A 1 103 ? -8.250 -8.677 4.913 1.00 94.81 103 ARG A CA 1
ATOM 825 C C . ARG A 1 103 ? -6.941 -9.457 4.935 1.00 94.81 103 ARG A C 1
ATOM 827 O O . ARG A 1 103 ? -6.036 -9.072 5.668 1.00 94.81 103 ARG A O 1
ATOM 834 N N . LYS A 1 104 ? -6.826 -10.534 4.152 1.00 95.44 104 LYS A N 1
ATOM 835 C CA . LYS A 1 104 ? -5.584 -11.316 4.054 1.00 95.44 104 LYS A CA 1
ATOM 836 C C . LYS A 1 104 ? -4.445 -10.477 3.482 1.00 95.44 104 LYS A C 1
ATOM 838 O O . LYS A 1 104 ? -3.352 -10.508 4.036 1.00 95.44 104 LYS A O 1
ATOM 843 N N . LEU A 1 105 ? -4.704 -9.687 2.443 1.00 96.69 105 LEU A N 1
ATOM 844 C CA . LEU A 1 105 ? -3.706 -8.795 1.849 1.00 96.69 105 LEU A CA 1
ATOM 845 C C . LEU A 1 105 ? -3.255 -7.700 2.823 1.00 96.69 105 LEU A C 1
ATOM 847 O O . LEU A 1 105 ? -2.063 -7.445 2.925 1.00 96.69 105 LEU A O 1
ATOM 851 N N . LEU A 1 106 ? -4.164 -7.106 3.600 1.00 96.31 106 LEU A N 1
ATOM 852 C CA . LEU A 1 106 ? -3.794 -6.154 4.657 1.00 96.31 106 LEU A CA 1
ATOM 853 C C . LEU A 1 106 ? -3.045 -6.818 5.823 1.00 96.31 106 LEU A C 1
ATOM 855 O O . LEU A 1 106 ? -2.277 -6.155 6.516 1.00 96.31 106 LEU A O 1
ATOM 859 N N . TYR A 1 107 ? -3.279 -8.109 6.068 1.00 96.38 107 TYR A N 1
ATOM 860 C CA . TYR A 1 107 ? -2.652 -8.845 7.165 1.00 96.38 107 TYR A CA 1
ATOM 861 C C . TYR A 1 107 ? -1.233 -9.330 6.823 1.00 96.38 107 TYR A C 1
ATOM 863 O O . TYR A 1 107 ? -0.322 -9.167 7.637 1.00 96.38 107 TYR A O 1
ATOM 871 N N . TYR A 1 108 ? -1.057 -9.898 5.624 1.00 97.50 108 TYR A N 1
ATOM 872 C CA . TYR A 1 108 ? 0.182 -10.533 5.152 1.00 97.50 108 TYR A CA 1
ATOM 873 C C . TYR A 1 108 ? 0.992 -9.689 4.152 1.00 97.50 108 TYR A C 1
ATOM 875 O O . TYR A 1 108 ? 2.131 -10.042 3.851 1.00 97.50 108 TYR A O 1
ATOM 883 N N . GLY A 1 109 ? 0.422 -8.611 3.610 1.00 97.19 109 GLY A N 1
ATOM 884 C CA . GLY A 1 109 ? 1.110 -7.686 2.708 1.00 97.19 109 GLY A CA 1
ATOM 885 C C . GLY A 1 109 ? 1.995 -6.678 3.442 1.00 97.19 109 GLY A C 1
ATOM 886 O O . GLY A 1 109 ? 2.173 -6.732 4.663 1.00 97.19 109 GLY A O 1
ATOM 887 N N . PHE A 1 110 ? 2.551 -5.726 2.691 1.00 97.50 110 PHE A N 1
ATOM 888 C CA . PHE A 1 110 ? 3.447 -4.709 3.239 1.00 97.50 110 PHE A CA 1
ATOM 889 C C . PHE A 1 110 ? 2.784 -3.897 4.359 1.00 97.50 110 PHE A C 1
ATOM 891 O O . PHE A 1 110 ? 1.677 -3.383 4.205 1.00 97.50 110 PHE A O 1
ATOM 898 N N . GLY A 1 111 ? 3.476 -3.749 5.490 1.00 95.50 111 GLY A N 1
ATOM 899 C CA . GLY A 1 111 ? 2.962 -2.995 6.635 1.00 95.50 111 GLY A CA 1
ATOM 900 C C . GLY A 1 111 ? 1.875 -3.709 7.445 1.00 95.50 111 GLY A C 1
ATOM 901 O O . GLY A 1 111 ? 1.387 -3.134 8.421 1.00 95.50 111 GLY A O 1
ATOM 902 N N . GLY A 1 112 ? 1.511 -4.935 7.059 1.00 95.88 112 GLY A N 1
ATOM 903 C CA . GLY A 1 112 ? 0.606 -5.793 7.807 1.00 95.88 112 GLY A CA 1
ATOM 904 C C . GLY A 1 112 ? 1.249 -6.365 9.079 1.00 95.88 112 GLY A C 1
ATOM 905 O O . GLY A 1 112 ? 2.474 -6.477 9.168 1.00 95.88 112 GLY A O 1
ATOM 906 N N . PRO A 1 113 ? 0.440 -6.748 10.083 1.00 95.50 113 PRO A N 1
ATOM 907 C CA . PRO A 1 113 ? 0.917 -7.298 11.356 1.00 95.50 113 PRO A CA 1
ATOM 908 C C . PRO A 1 113 ? 1.689 -8.618 11.227 1.00 95.50 113 PRO A C 1
ATOM 910 O O . PRO A 1 113 ? 2.450 -8.952 12.131 1.00 95.50 113 PRO A O 1
ATOM 913 N N . ALA A 1 114 ? 1.493 -9.372 10.143 1.00 96.25 114 ALA A N 1
ATOM 914 C CA . ALA A 1 114 ? 2.204 -10.618 9.883 1.00 96.25 114 ALA A CA 1
ATOM 915 C C . ALA A 1 114 ? 2.686 -10.669 8.430 1.00 96.25 114 ALA A C 1
ATOM 917 O O . ALA A 1 114 ? 2.469 -11.665 7.741 1.00 96.25 114 ALA A O 1
ATOM 918 N N . ALA A 1 115 ? 3.298 -9.579 7.958 1.00 96.12 115 ALA A N 1
ATOM 919 C CA . ALA A 1 115 ? 3.875 -9.526 6.621 1.00 96.12 115 ALA A CA 1
ATOM 920 C C . ALA A 1 115 ? 4.739 -10.775 6.350 1.00 96.12 115 ALA A C 1
ATOM 922 O O . ALA A 1 115 ? 5.597 -11.125 7.163 1.00 96.12 115 ALA A O 1
ATOM 923 N N . TYR A 1 116 ? 4.469 -11.476 5.247 1.00 93.56 116 TYR A N 1
ATOM 924 C CA . TYR A 1 116 ? 5.009 -12.816 4.990 1.00 93.56 116 TYR A CA 1
ATOM 925 C C . TYR A 1 116 ? 5.556 -12.954 3.566 1.00 93.56 116 TYR A C 1
ATOM 927 O O . TYR A 1 116 ? 5.153 -12.224 2.658 1.00 93.56 116 TYR A O 1
ATOM 935 N N . GLY A 1 117 ? 6.464 -13.917 3.371 1.00 93.38 117 GLY A N 1
ATOM 936 C CA . GLY A 1 117 ? 7.077 -14.213 2.077 1.00 93.38 117 GLY A CA 1
ATOM 937 C C . GLY A 1 117 ? 7.779 -12.985 1.511 1.00 93.38 117 GLY A C 1
ATOM 938 O O . GLY A 1 117 ? 8.549 -12.333 2.210 1.00 93.38 117 GLY A O 1
ATOM 939 N N . GLU A 1 118 ? 7.443 -12.621 0.277 1.00 92.81 118 GLU A N 1
ATOM 940 C CA . GLU A 1 118 ? 8.030 -11.468 -0.414 1.00 92.81 118 GLU A CA 1
ATOM 941 C C . GLU A 1 118 ? 7.769 -10.125 0.295 1.00 92.81 118 GLU A C 1
ATOM 943 O O . GLU A 1 118 ? 8.516 -9.166 0.123 1.00 92.81 118 GLU A O 1
ATOM 948 N N . PHE A 1 119 ? 6.740 -10.035 1.143 1.00 95.38 119 PHE A N 1
ATOM 949 C CA . PHE A 1 119 ? 6.432 -8.820 1.902 1.00 95.38 119 PHE A CA 1
ATOM 950 C C . PHE A 1 119 ? 7.088 -8.774 3.285 1.00 95.38 119 PHE A C 1
ATOM 952 O O . PHE A 1 119 ? 6.993 -7.743 3.957 1.00 95.38 119 PHE A O 1
ATOM 959 N N . ALA A 1 120 ? 7.758 -9.850 3.712 1.00 94.75 120 ALA A N 1
ATOM 960 C CA . ALA A 1 120 ? 8.487 -9.892 4.977 1.00 94.75 120 ALA A CA 1
ATOM 961 C C . ALA A 1 120 ? 9.594 -8.826 5.015 1.00 94.75 120 ALA A C 1
ATOM 963 O O . ALA A 1 120 ? 10.068 -8.362 3.977 1.00 94.75 120 ALA A O 1
ATOM 964 N N . ALA A 1 121 ? 10.007 -8.404 6.211 1.00 90.81 121 ALA A N 1
ATOM 965 C CA . ALA A 1 121 ? 10.951 -7.294 6.373 1.00 90.81 121 ALA A CA 1
ATOM 966 C C . ALA A 1 121 ? 12.313 -7.549 5.693 1.00 90.81 121 ALA A C 1
ATOM 968 O O . ALA A 1 121 ? 12.908 -6.624 5.148 1.00 90.81 121 ALA A O 1
ATOM 969 N N . ASP A 1 122 ? 12.765 -8.799 5.687 1.00 92.62 122 ASP A N 1
ATOM 970 C CA . ASP A 1 122 ? 14.049 -9.273 5.168 1.00 92.62 122 ASP A CA 1
ATOM 971 C C . ASP A 1 122 ? 14.028 -9.678 3.685 1.00 92.62 122 ASP A C 1
ATOM 973 O O . ASP A 1 122 ? 15.089 -9.836 3.085 1.00 92.62 122 ASP A O 1
ATOM 977 N N . ALA A 1 123 ? 12.851 -9.804 3.066 1.00 94.56 123 ALA A N 1
ATOM 978 C CA . ALA A 1 123 ? 12.739 -10.121 1.644 1.00 94.56 123 ALA A CA 1
ATOM 979 C C . ALA A 1 123 ? 13.254 -8.972 0.760 1.00 94.56 123 ALA A C 1
ATOM 981 O O . ALA A 1 123 ? 12.950 -7.805 1.026 1.00 94.56 123 ALA A O 1
ATOM 982 N N . ASP A 1 124 ? 13.974 -9.285 -0.318 1.00 94.69 124 ASP A N 1
ATOM 983 C CA . ASP A 1 124 ? 14.491 -8.313 -1.293 1.00 94.69 124 ASP A CA 1
ATOM 984 C C . ASP A 1 124 ? 13.763 -8.426 -2.641 1.00 94.69 124 ASP A C 1
ATO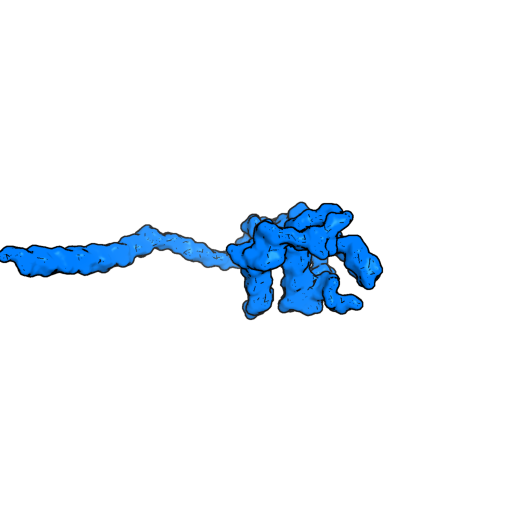M 986 O O . ASP A 1 124 ? 14.233 -9.035 -3.604 1.00 94.69 124 ASP A O 1
ATOM 990 N N . LEU A 1 125 ? 12.586 -7.804 -2.702 1.00 93.56 125 LEU A N 1
ATOM 991 C CA . LEU A 1 125 ? 11.778 -7.703 -3.915 1.00 93.56 125 LEU A CA 1
ATOM 992 C C . LEU A 1 125 ? 12.383 -6.745 -4.934 1.00 93.56 125 LEU A C 1
ATOM 994 O O . LEU A 1 125 ? 12.159 -6.920 -6.132 1.00 93.56 125 LEU A O 1
ATOM 998 N N . LYS A 1 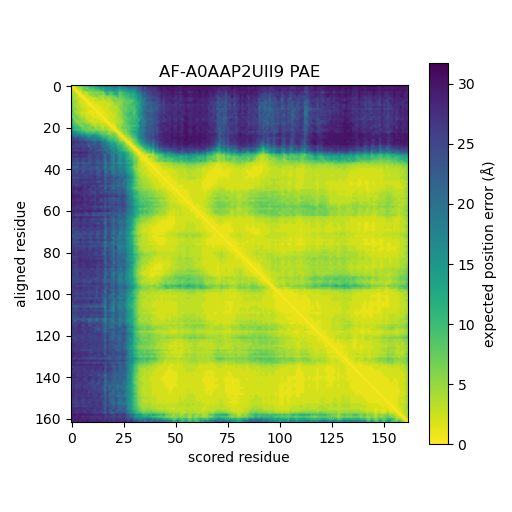126 ? 13.127 -5.725 -4.489 1.00 93.31 126 LYS A N 1
ATOM 999 C CA . LYS A 1 126 ? 13.737 -4.761 -5.408 1.00 93.31 126 LYS A CA 1
ATOM 1000 C C . LYS A 1 126 ? 14.645 -5.484 -6.390 1.00 93.31 126 LYS A C 1
ATOM 1002 O O . LYS A 1 126 ? 14.484 -5.300 -7.593 1.00 93.31 126 LYS A O 1
ATOM 1007 N N . THR A 1 127 ? 15.565 -6.302 -5.890 1.00 93.31 127 THR A N 1
ATOM 1008 C CA . THR A 1 127 ? 16.531 -6.999 -6.746 1.00 93.31 127 THR A CA 1
ATOM 1009 C C . THR A 1 127 ? 15.837 -7.927 -7.747 1.00 93.31 127 THR A C 1
ATOM 1011 O O . THR A 1 127 ? 16.264 -8.020 -8.896 1.00 93.31 127 THR A O 1
ATOM 1014 N N . ALA A 1 128 ? 14.733 -8.565 -7.348 1.00 89.88 128 ALA A N 1
ATOM 1015 C CA . ALA A 1 128 ? 13.972 -9.463 -8.214 1.00 89.88 128 ALA A CA 1
ATOM 1016 C C . ALA A 1 128 ? 13.114 -8.735 -9.267 1.00 89.88 128 ALA A C 1
ATOM 1018 O O . ALA A 1 128 ? 12.985 -9.212 -10.394 1.00 89.88 128 ALA A O 1
ATOM 1019 N N . ILE A 1 129 ? 12.502 -7.603 -8.907 1.00 89.94 129 ILE A N 1
ATOM 1020 C CA . ILE A 1 129 ? 11.481 -6.942 -9.732 1.00 89.94 129 ILE A CA 1
ATOM 1021 C C . ILE A 1 129 ? 12.027 -5.727 -10.472 1.00 89.94 129 ILE A C 1
ATOM 1023 O O . ILE A 1 129 ? 11.686 -5.521 -11.630 1.00 89.94 129 ILE A O 1
ATOM 1027 N N . CYS A 1 130 ? 12.828 -4.883 -9.831 1.00 91.06 130 CYS A N 1
ATOM 1028 C CA . CYS A 1 130 ? 13.264 -3.607 -10.392 1.00 91.06 130 CYS A CA 1
ATOM 1029 C C . CYS A 1 130 ? 14.674 -3.218 -9.893 1.00 91.06 130 CYS A C 1
ATOM 1031 O O . CYS A 1 130 ? 14.830 -2.188 -9.229 1.00 91.06 130 CYS A O 1
ATOM 1033 N N . PRO A 1 131 ? 15.711 -4.028 -10.199 1.00 92.06 131 PRO A N 1
ATOM 1034 C CA . PRO A 1 131 ? 17.062 -3.833 -9.664 1.00 92.06 131 PRO A CA 1
ATOM 1035 C C . PRO A 1 131 ? 17.668 -2.481 -10.065 1.00 92.06 131 PRO A C 1
ATOM 1037 O O . PRO A 1 131 ? 18.280 -1.811 -9.234 1.00 92.06 131 PRO A O 1
ATOM 1040 N N . ASP A 1 132 ? 17.422 -2.053 -11.305 1.00 91.44 132 ASP A N 1
ATOM 1041 C CA . ASP A 1 132 ? 17.982 -0.826 -11.888 1.00 91.44 132 ASP A CA 1
ATOM 1042 C C . ASP A 1 132 ? 17.101 0.419 -11.676 1.00 91.44 132 ASP A C 1
ATOM 1044 O O . ASP A 1 132 ? 17.418 1.503 -12.162 1.00 91.44 132 ASP A O 1
ATOM 1048 N N . ASP A 1 133 ? 15.975 0.280 -10.973 1.00 91.56 133 ASP A N 1
ATOM 1049 C CA . ASP A 1 133 ? 15.006 1.358 -10.780 1.00 91.56 133 ASP A CA 1
ATOM 1050 C C . ASP A 1 133 ? 15.321 2.179 -9.504 1.00 91.56 133 ASP A C 1
ATOM 1052 O O . ASP A 1 133 ? 15.802 1.621 -8.503 1.00 91.56 133 ASP A O 1
ATOM 1056 N N . PRO A 1 134 ? 15.063 3.506 -9.480 1.00 91.38 134 PRO A N 1
ATOM 1057 C CA . PRO A 1 134 ? 15.222 4.332 -8.278 1.00 91.38 134 PRO A CA 1
ATOM 1058 C C . PRO A 1 134 ? 14.306 3.941 -7.104 1.00 91.38 134 PRO A C 1
ATOM 1060 O O . PRO A 1 134 ? 14.531 4.413 -5.986 1.00 91.38 134 PRO A O 1
ATOM 1063 N N . LEU A 1 135 ? 13.287 3.104 -7.321 1.00 93.94 135 LEU A N 1
ATOM 1064 C CA . LEU A 1 135 ? 12.424 2.586 -6.258 1.00 93.94 135 LEU A CA 1
ATOM 1065 C C . LEU A 1 135 ? 13.211 1.849 -5.167 1.00 93.94 135 LEU A C 1
ATOM 1067 O O . LEU A 1 135 ? 14.177 1.131 -5.427 1.00 93.94 135 LEU A O 1
ATOM 1071 N N . THR A 1 136 ? 12.798 2.017 -3.914 1.00 95.62 136 THR A N 1
ATOM 1072 C CA . THR A 1 136 ? 13.315 1.236 -2.786 1.00 95.62 136 THR A CA 1
ATOM 1073 C C . THR A 1 136 ? 12.596 -0.110 -2.687 1.00 95.62 136 THR A C 1
ATOM 1075 O O . THR A 1 136 ? 11.537 -0.321 -3.279 1.00 95.62 136 THR A O 1
ATOM 1078 N N . ASN A 1 137 ? 13.150 -1.021 -1.886 1.00 96.19 137 ASN A N 1
ATOM 1079 C CA . ASN A 1 137 ? 12.497 -2.294 -1.583 1.00 96.19 137 ASN A CA 1
ATOM 1080 C C . ASN A 1 137 ? 11.121 -2.107 -0.906 1.00 96.19 137 ASN A C 1
ATOM 1082 O O . ASN A 1 137 ? 10.174 -2.836 -1.192 1.00 96.19 137 ASN A O 1
ATOM 1086 N N . ASP A 1 138 ? 10.977 -1.084 -0.064 1.00 96.75 138 ASP A N 1
ATOM 1087 C CA . ASP A 1 138 ? 9.691 -0.747 0.552 1.00 96.75 138 ASP A CA 1
ATOM 1088 C C . ASP A 1 138 ? 8.712 -0.147 -0.460 1.00 96.75 138 ASP A C 1
ATOM 1090 O O . ASP A 1 138 ? 7.520 -0.445 -0.403 1.00 96.75 138 ASP A O 1
ATOM 1094 N N . ASP A 1 139 ? 9.193 0.661 -1.415 1.00 96.69 139 ASP A N 1
ATOM 1095 C CA . ASP A 1 139 ? 8.322 1.222 -2.448 1.00 96.69 139 ASP A CA 1
ATOM 1096 C C . ASP A 1 139 ? 7.707 0.114 -3.311 1.00 96.69 139 ASP A C 1
ATOM 1098 O O . ASP A 1 139 ? 6.508 0.155 -3.585 1.00 96.69 139 ASP A O 1
ATOM 1102 N N . ILE A 1 140 ? 8.497 -0.892 -3.711 1.00 96.00 140 ILE A N 1
ATOM 1103 C CA . ILE A 1 140 ? 7.991 -1.995 -4.538 1.00 96.00 140 ILE A CA 1
ATOM 1104 C C . ILE A 1 140 ? 7.059 -2.921 -3.746 1.00 96.00 140 ILE A C 1
ATOM 1106 O O . ILE A 1 140 ? 6.012 -3.318 -4.256 1.00 96.00 140 ILE A O 1
ATOM 1110 N N . LYS A 1 141 ? 7.361 -3.192 -2.468 1.00 97.06 141 LYS A N 1
ATOM 1111 C CA . LYS A 1 141 ? 6.468 -3.932 -1.561 1.00 97.06 141 LYS A CA 1
ATOM 1112 C C . LYS A 1 141 ? 5.130 -3.223 -1.380 1.00 97.06 141 LYS A C 1
ATOM 1114 O O . LYS A 1 141 ? 4.072 -3.854 -1.472 1.00 97.06 141 LYS A O 1
ATOM 1119 N N . TYR A 1 142 ? 5.171 -1.912 -1.147 1.00 97.50 142 TYR A N 1
ATOM 1120 C CA . TYR A 1 142 ? 3.975 -1.086 -1.049 1.00 97.50 142 TYR A CA 1
ATOM 1121 C C . TYR A 1 142 ? 3.187 -1.114 -2.363 1.00 97.50 142 TYR A C 1
ATOM 1123 O O . TYR A 1 142 ? 1.979 -1.348 -2.340 1.00 97.50 142 TYR A O 1
ATOM 1131 N N . LEU A 1 143 ? 3.861 -0.912 -3.500 1.00 96.12 143 LEU A N 1
ATOM 1132 C CA . LEU A 1 143 ? 3.242 -0.876 -4.823 1.00 96.12 143 LEU A CA 1
ATOM 1133 C C . LEU A 1 143 ? 2.525 -2.190 -5.155 1.00 96.12 143 LEU A C 1
ATOM 1135 O O . LEU A 1 143 ? 1.358 -2.165 -5.534 1.00 96.12 143 LEU A O 1
ATOM 1139 N N . LEU A 1 144 ? 3.182 -3.333 -4.955 1.00 95.81 144 LEU A N 1
ATOM 1140 C CA . LEU A 1 144 ? 2.577 -4.646 -5.189 1.00 95.81 144 LEU A CA 1
ATOM 1141 C C . LEU A 1 144 ? 1.381 -4.893 -4.264 1.00 95.81 144 LEU A C 1
ATOM 1143 O O . LEU A 1 144 ? 0.329 -5.337 -4.721 1.00 95.81 144 LEU A O 1
ATOM 1147 N N . THR A 1 145 ? 1.499 -4.529 -2.983 1.00 96.94 145 THR A N 1
ATOM 1148 C CA . THR A 1 145 ? 0.378 -4.626 -2.034 1.00 96.94 145 THR A CA 1
ATOM 1149 C C . THR A 1 145 ? -0.801 -3.752 -2.481 1.00 96.94 145 THR A C 1
ATOM 1151 O O . THR A 1 145 ? -1.944 -4.200 -2.452 1.00 96.94 145 THR A O 1
ATOM 1154 N N . HIS A 1 146 ? -0.538 -2.528 -2.951 1.00 96.62 146 HIS A N 1
ATOM 1155 C CA . HIS A 1 146 ? -1.552 -1.619 -3.489 1.00 96.62 146 HIS A CA 1
ATOM 1156 C C . HIS A 1 146 ? -2.270 -2.195 -4.718 1.00 96.62 146 HIS A C 1
ATOM 1158 O O . HIS A 1 146 ? -3.499 -2.119 -4.786 1.00 96.62 146 HIS A O 1
ATOM 1164 N N . ILE A 1 147 ? -1.534 -2.785 -5.664 1.00 95.12 147 ILE A N 1
ATOM 1165 C CA . ILE A 1 147 ? -2.115 -3.370 -6.879 1.00 95.12 147 ILE A CA 1
ATOM 1166 C C . ILE A 1 147 ? -2.982 -4.579 -6.529 1.00 95.12 147 ILE A C 1
ATOM 1168 O O . ILE A 1 147 ? -4.123 -4.663 -6.975 1.00 95.12 147 ILE A O 1
ATOM 1172 N N . PHE A 1 148 ? -2.499 -5.475 -5.663 1.00 96.00 148 PHE A N 1
ATOM 1173 C CA . PHE A 1 148 ? -3.277 -6.639 -5.234 1.00 96.00 148 PHE A CA 1
ATOM 1174 C C . PHE A 1 148 ? -4.528 -6.249 -4.444 1.00 96.00 148 PHE A C 1
ATOM 1176 O O . PHE A 1 148 ? -5.581 -6.852 -4.634 1.00 96.00 148 PHE A O 1
ATOM 1183 N N . LEU A 1 149 ? -4.448 -5.226 -3.587 1.00 96.50 149 LEU A N 1
ATOM 1184 C CA . LEU A 1 149 ? -5.617 -4.704 -2.876 1.00 96.50 149 LEU A CA 1
ATOM 1185 C C . LEU A 1 149 ? -6.633 -4.075 -3.828 1.00 96.50 149 LEU A C 1
ATOM 1187 O O . LEU A 1 149 ? -7.831 -4.303 -3.667 1.00 96.50 149 LEU A O 1
ATOM 1191 N N . SER A 1 150 ? -6.163 -3.324 -4.825 1.00 95.38 150 SER A N 1
ATOM 1192 C CA . SER A 1 150 ? -7.032 -2.720 -5.837 1.00 95.38 150 SER A CA 1
ATOM 1193 C C . SER A 1 150 ? -7.720 -3.792 -6.683 1.00 95.38 150 SER A C 1
ATOM 1195 O O . SER A 1 150 ? -8.937 -3.757 -6.851 1.00 95.38 150 SER A O 1
ATOM 1197 N N . GLY A 1 151 ? -6.979 -4.817 -7.104 1.00 95.56 151 GLY A N 1
ATOM 1198 C CA . GLY A 1 151 ? -7.515 -5.973 -7.816 1.00 95.56 151 GLY A CA 1
ATOM 1199 C C . GLY A 1 151 ? -8.545 -6.752 -6.997 1.00 95.56 151 GLY A C 1
ATOM 1200 O O . GLY A 1 151 ? -9.637 -7.043 -7.480 1.00 95.56 151 GLY A O 1
ATOM 1201 N N . ALA A 1 152 ? -8.244 -7.034 -5.728 1.00 95.25 152 ALA A N 1
ATOM 1202 C CA . ALA A 1 152 ? -9.129 -7.791 -4.842 1.00 95.25 152 ALA A CA 1
ATOM 1203 C C . ALA A 1 152 ? -10.407 -7.037 -4.435 1.00 95.25 152 ALA A C 1
ATOM 1205 O O . ALA A 1 152 ? -11.408 -7.681 -4.108 1.00 95.25 152 ALA A O 1
ATOM 1206 N N . TYR A 1 153 ? -10.373 -5.701 -4.402 1.00 95.25 153 TYR A N 1
ATOM 1207 C CA . TYR A 1 153 ? -11.516 -4.876 -4.006 1.00 95.25 153 TYR A CA 1
ATOM 1208 C C . TYR A 1 153 ? -12.353 -4.395 -5.197 1.00 95.25 153 TYR A C 1
ATOM 1210 O O . TYR A 1 153 ? -13.575 -4.498 -5.158 1.00 95.25 153 TYR A O 1
ATOM 1218 N N . SER A 1 154 ? -11.712 -3.864 -6.242 1.00 94.31 154 SER A N 1
ATOM 1219 C CA . SER A 1 154 ? -12.379 -3.199 -7.372 1.00 94.31 154 SER A CA 1
ATOM 1220 C C . SER A 1 154 ? -12.106 -3.845 -8.732 1.00 94.31 154 SER A C 1
ATOM 1222 O O . SER A 1 154 ? -12.594 -3.349 -9.745 1.00 94.31 154 SER A O 1
ATOM 1224 N N . GLY A 1 155 ? -11.342 -4.941 -8.782 1.00 93.81 155 GLY A N 1
ATOM 1225 C CA . GLY A 1 155 ? -10.970 -5.604 -10.034 1.00 93.81 155 GLY A CA 1
ATOM 1226 C C . GLY A 1 155 ? -9.923 -4.850 -10.855 1.00 93.81 155 GLY A C 1
ATOM 1227 O O . GLY A 1 155 ? -9.678 -5.224 -11.994 1.00 93.81 155 GLY A O 1
ATOM 1228 N N . GLN A 1 156 ? -9.312 -3.800 -10.299 1.00 92.75 156 GLN A N 1
ATOM 1229 C CA . GLN A 1 156 ? -8.311 -2.978 -10.979 1.00 92.75 156 GLN A CA 1
ATOM 1230 C C . GLN A 1 156 ? -6.905 -3.527 -10.699 1.00 92.75 156 GLN A C 1
ATOM 1232 O O . GLN A 1 156 ? -6.328 -3.218 -9.655 1.00 92.75 156 GLN A O 1
ATOM 1237 N N . TRP A 1 157 ? -6.335 -4.317 -11.614 1.00 90.94 157 TRP A N 1
ATOM 1238 C CA . TRP A 1 157 ? -5.031 -4.977 -11.427 1.00 90.94 157 TRP A CA 1
ATOM 1239 C C . TRP A 1 157 ? -3.872 -4.244 -12.098 1.00 90.94 157 TRP A C 1
ATOM 1241 O O . TRP A 1 157 ? -2.870 -4.864 -12.444 1.00 90.94 157 TRP A O 1
ATOM 1251 N N . LYS A 1 158 ? -4.001 -2.928 -12.252 1.00 87.06 158 LYS A N 1
ATOM 1252 C CA . LYS A 1 158 ? -3.108 -2.047 -13.014 1.00 87.06 158 LYS A CA 1
ATOM 1253 C C . LYS A 1 158 ? -1.640 -2.416 -12.799 1.00 87.06 158 LYS A C 1
ATOM 1255 O O . LYS A 1 158 ? -1.089 -2.204 -11.721 1.00 87.06 158 LYS A O 1
ATOM 1260 N N . GLY A 1 159 ? -1.045 -3.032 -13.824 1.00 78.06 159 GLY A N 1
ATOM 1261 C CA . GLY A 1 159 ? 0.264 -3.699 -13.761 1.00 78.06 159 GLY A CA 1
ATOM 1262 C C . GLY A 1 159 ? 0.259 -5.193 -14.125 1.00 78.06 159 GLY A C 1
ATOM 1263 O O . GLY A 1 159 ? 1.318 -5.717 -14.460 1.00 78.06 159 GLY A O 1
ATOM 1264 N N . PHE A 1 160 ? -0.899 -5.866 -14.092 1.00 79.00 160 PHE A N 1
ATOM 1265 C CA . PHE A 1 160 ? -1.047 -7.310 -14.345 1.00 79.00 160 PHE A CA 1
ATOM 1266 C C . PHE A 1 160 ? -2.237 -7.699 -15.249 1.00 79.00 160 PHE A C 1
ATOM 1268 O O . PHE A 1 160 ? -2.303 -8.857 -15.656 1.00 79.00 160 PHE A O 1
ATOM 1275 N N . ASP A 1 161 ? -3.174 -6.792 -15.549 1.00 70.38 161 ASP A N 1
ATOM 1276 C CA . ASP A 1 161 ? -4.383 -7.033 -16.366 1.00 70.38 161 ASP A CA 1
ATOM 1277 C C . ASP A 1 161 ? -4.380 -6.349 -17.743 1.00 70.38 161 ASP A C 1
ATOM 1279 O O . ASP A 1 161 ? -5.433 -6.224 -18.373 1.00 70.38 161 ASP A O 1
ATOM 1283 N N . GLU A 1 162 ? -3.213 -5.927 -18.224 1.00 60.97 162 GLU A N 1
ATOM 1284 C CA . GLU A 1 162 ? -3.039 -5.212 -19.497 1.00 60.97 162 GLU A CA 1
ATOM 1285 C C . GLU A 1 162 ? -2.120 -5.972 -20.460 1.00 60.97 162 GLU A C 1
ATOM 1287 O O . GLU A 1 162 ? -2.387 -5.910 -21.682 1.00 60.97 162 GLU A O 1
#

Mean predicted aligned error: 10.43 Å

Nearest PDB structures (foldseek):
  8ia0-assembly1_CM  TM=1.742E-01  e=5.006E+00  Thermochaetoides thermophila DSM 1495

Organism: NCBI:txid1982626

Radius of gyration: 24.77 Å; Cα contacts (8 Å, |Δi|>4): 209; chains: 1; bounding box: 36×52×84 Å

Secondary structure (DSSP, 8-state):
-HHHHHHHHHHHHHHHHHHHHHHTTTT--------TTS-EEEEEEEEEEPPHHHHHH-GGGTT-EEEEEEETTEEE--S-TTSPPPPSEEE---PPP--HHHHHHHHHSTTSTT--GGGSTT--HHHHH-TTSS--HHHHHHHHHHHHHHHHHHS--TTS--

InterPro domains:
  IPR046751 Thioester domain 2 [PF20610] (41-161)